Protein AF-A0A7V1ZDF5-F1 (afdb_monomer)

Structure (mmCIF, N/CA/C/O backbone):
data_AF-A0A7V1ZDF5-F1
#
_entry.id   AF-A0A7V1ZDF5-F1
#
loop_
_atom_site.group_PDB
_atom_site.id
_atom_site.type_symbol
_atom_site.label_atom_id
_atom_site.label_alt_id
_atom_site.label_comp_id
_atom_site.label_asym_id
_atom_site.label_entity_id
_atom_site.label_seq_id
_atom_site.pdbx_PDB_ins_code
_atom_site.Cartn_x
_atom_site.Cartn_y
_atom_site.Cartn_z
_atom_site.occupancy
_atom_site.B_iso_or_equiv
_atom_site.auth_seq_id
_atom_site.auth_comp_id
_atom_site.auth_asym_id
_atom_site.auth_atom_id
_atom_site.pdbx_PDB_model_num
ATOM 1 N N . THR A 1 1 ? -7.834 -8.780 -20.034 1.00 40.66 1 THR A N 1
ATOM 2 C CA . THR A 1 1 ? -9.036 -7.942 -19.789 1.00 40.66 1 THR A CA 1
ATOM 3 C C . THR A 1 1 ? -9.670 -8.368 -18.476 1.00 40.66 1 THR A C 1
ATOM 5 O O . THR A 1 1 ? -9.452 -9.504 -18.082 1.00 40.66 1 THR A O 1
ATOM 8 N N . LEU A 1 2 ? -10.434 -7.502 -17.796 1.00 46.38 2 LEU A N 1
ATOM 9 C CA . LEU A 1 2 ? -11.085 -7.786 -16.496 1.00 46.38 2 LEU A CA 1
ATOM 10 C C . LEU A 1 2 ? -11.948 -9.067 -16.489 1.00 46.38 2 LEU A C 1
ATOM 12 O O . LEU A 1 2 ? -12.081 -9.717 -15.460 1.00 46.38 2 LEU A O 1
ATOM 16 N N . ILE A 1 3 ? -12.460 -9.471 -17.653 1.00 51.44 3 ILE A N 1
ATOM 17 C CA . ILE A 1 3 ? -13.185 -10.733 -17.863 1.00 51.44 3 ILE A CA 1
ATOM 18 C C . ILE A 1 3 ? -12.248 -11.954 -17.730 1.00 51.44 3 ILE A C 1
ATOM 20 O O . ILE A 1 3 ? -12.634 -12.959 -17.147 1.00 51.44 3 ILE A O 1
ATOM 24 N N . GLY A 1 4 ? -10.988 -11.830 -18.160 1.00 51.31 4 GLY A N 1
ATOM 25 C CA . GLY A 1 4 ? -9.949 -12.867 -18.072 1.00 51.31 4 GLY A CA 1
ATOM 26 C C . GLY A 1 4 ? -9.569 -13.268 -16.643 1.00 51.31 4 GLY A C 1
ATOM 27 O O . GLY A 1 4 ? -9.191 -14.410 -16.396 1.00 51.31 4 GLY A O 1
ATOM 28 N N . PHE A 1 5 ? -9.727 -12.338 -15.694 1.00 52.19 5 PHE A N 1
ATOM 29 C CA . PHE A 1 5 ? -9.472 -12.579 -14.271 1.00 52.19 5 PHE A CA 1
ATOM 30 C C . PHE A 1 5 ? -10.517 -13.518 -13.647 1.00 52.19 5 PHE A C 1
ATOM 32 O O . PHE A 1 5 ? -10.209 -14.239 -12.703 1.00 52.19 5 PHE A O 1
ATOM 39 N N . PHE A 1 6 ? -11.738 -13.530 -14.192 1.00 53.56 6 PHE A N 1
ATOM 40 C CA . PHE A 1 6 ? -12.827 -14.406 -13.755 1.00 53.56 6 PHE A CA 1
ATOM 41 C C . PHE A 1 6 ? -12.925 -15.706 -14.570 1.00 53.56 6 PHE A C 1
ATOM 43 O O . PHE A 1 6 ? -13.505 -16.670 -14.081 1.00 53.56 6 PHE A O 1
ATOM 50 N N . THR A 1 7 ? -12.344 -15.770 -15.775 1.00 52.81 7 THR A N 1
ATOM 51 C CA . THR A 1 7 ? -12.353 -16.977 -16.626 1.00 52.81 7 THR A CA 1
ATOM 52 C C . THR A 1 7 ? -11.150 -17.903 -16.420 1.00 52.81 7 THR A C 1
ATOM 54 O O . THR A 1 7 ? -11.105 -18.974 -17.015 1.00 52.81 7 THR A O 1
ATOM 57 N N . GLY A 1 8 ? -10.177 -17.536 -15.575 1.00 49.34 8 GLY A N 1
ATOM 58 C CA . GLY A 1 8 ? -8.994 -18.368 -15.302 1.00 49.34 8 GLY A CA 1
ATOM 59 C C . GLY A 1 8 ? -7.990 -18.445 -16.461 1.00 49.34 8 GLY A C 1
ATOM 60 O O . GLY A 1 8 ? -7.025 -19.200 -16.385 1.00 49.34 8 GLY A O 1
ATOM 61 N N . GLU A 1 9 ? -8.190 -17.653 -17.520 1.00 45.38 9 GLU A N 1
ATOM 62 C CA . GLU A 1 9 ? -7.333 -17.630 -18.715 1.00 45.38 9 GLU A CA 1
ATOM 63 C C . GLU A 1 9 ? -6.118 -16.706 -18.571 1.00 45.38 9 GLU A C 1
ATOM 65 O O . GLU A 1 9 ? -5.214 -16.723 -19.405 1.00 45.38 9 GLU A O 1
ATOM 70 N N . THR A 1 10 ? -6.058 -15.893 -17.513 1.00 41.06 10 THR A N 1
ATOM 71 C CA . THR A 1 10 ? -4.838 -15.165 -17.161 1.00 41.06 10 THR A CA 1
ATOM 72 C C . THR A 1 10 ? -3.954 -16.060 -16.301 1.00 41.06 10 THR A C 1
ATOM 74 O O . THR A 1 10 ? -4.279 -16.267 -15.128 1.00 41.06 10 THR A O 1
ATOM 77 N N . PRO A 1 11 ? -2.835 -16.588 -16.829 1.00 42.59 11 PRO A N 1
ATOM 78 C CA . PRO A 1 11 ? -1.919 -17.346 -15.997 1.00 42.59 11 PRO A CA 1
ATOM 79 C C . PRO A 1 11 ? -1.412 -16.427 -14.878 1.00 42.59 11 PRO A C 1
ATOM 81 O O . PRO A 1 11 ? -1.181 -15.241 -15.110 1.00 42.59 11 PRO A O 1
ATOM 84 N N . LEU A 1 12 ? -1.190 -16.952 -13.667 1.00 42.41 12 LEU A N 1
ATOM 85 C CA . LEU A 1 12 ? -0.553 -16.182 -12.583 1.00 42.41 12 LEU A CA 1
ATOM 86 C C . LEU A 1 12 ? 0.823 -15.620 -12.998 1.00 42.41 12 LEU A C 1
ATOM 88 O O . LEU A 1 12 ? 1.350 -14.729 -12.344 1.00 42.41 12 LEU A O 1
ATOM 92 N N . SER A 1 13 ? 1.398 -16.098 -14.108 1.00 43.31 13 SER A N 1
ATOM 93 C CA . SER A 1 13 ? 2.576 -15.514 -14.744 1.00 43.31 13 SER A CA 1
ATOM 94 C C . SER A 1 13 ? 2.349 -14.139 -15.389 1.00 43.31 13 SER A C 1
ATOM 96 O O . SER A 1 13 ? 3.343 -13.453 -15.615 1.00 43.31 13 SER A O 1
ATOM 98 N N . ALA A 1 14 ? 1.100 -13.739 -15.656 1.00 44.78 14 ALA A N 1
ATOM 99 C CA . ALA A 1 14 ? 0.703 -12.435 -16.197 1.00 44.78 14 ALA A CA 1
ATOM 100 C C . ALA A 1 14 ? 0.437 -11.379 -15.109 1.00 44.78 14 ALA A C 1
ATOM 102 O O . ALA A 1 14 ? 0.392 -10.186 -15.411 1.00 44.78 14 ALA A O 1
ATOM 103 N N . VAL A 1 15 ? 0.302 -11.791 -13.843 1.00 50.72 15 VAL A N 1
ATOM 104 C CA . VAL A 1 15 ? 0.391 -10.871 -12.704 1.00 50.72 15 VAL A CA 1
ATOM 105 C C . VAL A 1 15 ? 1.879 -10.633 -12.461 1.00 50.72 15 VAL A C 1
ATOM 107 O O . VAL A 1 15 ? 2.511 -11.311 -11.658 1.00 50.72 15 VAL A O 1
ATOM 110 N N . GLY A 1 16 ? 2.471 -9.732 -13.247 1.00 59.72 16 GLY A N 1
ATOM 111 C CA . GLY A 1 16 ? 3.846 -9.300 -13.020 1.00 59.72 16 GLY A CA 1
ATOM 112 C C . GLY A 1 16 ? 3.942 -8.666 -11.637 1.00 59.72 16 GLY A C 1
ATOM 113 O O . GLY A 1 16 ? 3.149 -7.778 -11.322 1.00 59.72 16 GLY A O 1
ATOM 114 N N . GLY A 1 17 ? 4.871 -9.127 -10.801 1.00 75.88 17 GLY A N 1
ATOM 115 C CA . GLY A 1 17 ? 5.108 -8.476 -9.524 1.00 75.88 17 GLY A CA 1
ATOM 116 C C . GLY A 1 17 ? 5.748 -7.089 -9.698 1.00 75.88 17 GLY A C 1
ATOM 117 O O . GLY A 1 17 ? 5.957 -6.609 -10.824 1.00 75.88 17 GLY A O 1
ATOM 118 N N . PRO A 1 18 ? 6.047 -6.398 -8.582 1.00 80.50 18 PRO A N 1
ATOM 119 C CA . PRO A 1 18 ? 6.514 -5.012 -8.601 1.00 80.50 18 PRO A CA 1
ATOM 120 C C . PRO A 1 18 ? 7.755 -4.793 -9.475 1.00 80.50 18 PRO A C 1
ATOM 122 O O . PRO A 1 18 ? 7.887 -3.750 -10.118 1.00 80.50 18 PRO A O 1
ATOM 125 N N . ILE A 1 19 ? 8.650 -5.785 -9.538 1.00 85.94 19 ILE A N 1
ATOM 126 C CA . ILE A 1 19 ? 9.887 -5.691 -10.317 1.00 85.94 19 ILE A CA 1
ATOM 127 C C . ILE A 1 19 ? 9.580 -5.782 -11.811 1.00 85.94 19 ILE A C 1
ATOM 129 O O . ILE A 1 19 ? 10.096 -4.980 -12.593 1.00 85.94 19 ILE A O 1
ATOM 133 N N . MET A 1 20 ? 8.722 -6.722 -12.215 1.00 83.25 20 MET A N 1
ATOM 134 C CA . MET A 1 20 ? 8.323 -6.862 -13.617 1.00 83.25 20 MET A CA 1
ATOM 135 C C . MET A 1 20 ? 7.607 -5.599 -14.111 1.00 83.25 20 MET A C 1
ATOM 137 O O . MET A 1 20 ? 7.939 -5.094 -15.180 1.00 83.25 20 MET A O 1
ATOM 141 N N . ILE A 1 21 ? 6.693 -5.043 -13.306 1.00 84.50 21 ILE A N 1
ATOM 142 C CA . ILE A 1 21 ? 5.996 -3.788 -13.627 1.00 84.50 21 ILE A CA 1
ATOM 143 C C . ILE A 1 21 ? 7.006 -2.651 -13.832 1.00 84.50 21 ILE A C 1
ATOM 145 O O . ILE A 1 21 ? 6.946 -1.946 -14.840 1.00 84.50 21 ILE A O 1
ATOM 149 N N . GLY A 1 22 ? 7.974 -2.503 -12.921 1.00 86.25 22 GLY A N 1
ATOM 150 C CA . GLY A 1 22 ? 9.036 -1.502 -13.043 1.00 86.25 22 GLY A CA 1
ATOM 151 C C . GLY A 1 22 ? 9.877 -1.673 -14.312 1.00 86.25 22 GLY A C 1
ATOM 152 O O . GLY A 1 22 ? 10.185 -0.691 -14.990 1.00 86.25 22 GLY A O 1
ATOM 153 N N . LYS A 1 23 ? 10.196 -2.918 -14.685 1.00 85.88 23 LYS A N 1
ATOM 154 C CA . LYS A 1 23 ? 10.919 -3.232 -15.924 1.00 85.88 23 LYS A CA 1
ATOM 155 C C . LYS A 1 23 ? 10.105 -2.860 -17.166 1.00 85.88 23 LYS A C 1
ATOM 157 O O . LYS A 1 23 ? 10.632 -2.179 -18.041 1.00 85.88 23 LYS A O 1
ATOM 162 N N . THR A 1 24 ? 8.822 -3.220 -17.217 1.00 84.94 24 THR A N 1
ATOM 163 C CA . THR A 1 24 ? 7.927 -2.871 -18.334 1.00 84.94 24 THR A CA 1
ATOM 164 C C . THR A 1 24 ? 7.782 -1.356 -18.492 1.00 84.94 24 THR A C 1
ATOM 166 O O . THR A 1 24 ? 7.822 -0.845 -19.612 1.00 84.94 24 THR A O 1
ATOM 169 N N . ILE A 1 25 ? 7.679 -0.613 -17.385 1.00 85.50 25 ILE A N 1
ATOM 170 C CA . ILE A 1 25 ? 7.669 0.858 -17.407 1.00 85.50 25 ILE A CA 1
ATOM 171 C C . ILE A 1 25 ? 9.000 1.393 -17.957 1.00 85.50 25 ILE A C 1
ATOM 173 O O . ILE A 1 25 ? 8.999 2.243 -18.846 1.00 85.50 25 ILE A O 1
ATOM 177 N N . SER A 1 26 ? 10.135 0.871 -17.479 1.00 86.06 26 SER A N 1
ATOM 178 C CA . SER A 1 26 ? 11.475 1.286 -17.920 1.00 86.06 26 SER A CA 1
ATOM 179 C C . SER A 1 26 ? 11.709 1.057 -19.418 1.00 86.06 26 SER A C 1
ATOM 181 O O . SER A 1 26 ? 12.285 1.908 -20.096 1.00 86.06 26 SER A O 1
ATOM 183 N N . GLU A 1 27 ? 11.240 -0.070 -19.951 1.00 86.12 27 GLU A N 1
ATOM 184 C CA . GLU A 1 27 ? 11.298 -0.375 -21.383 1.00 86.12 27 GLU A CA 1
ATOM 185 C C . GLU A 1 27 ? 10.398 0.561 -22.197 1.00 86.12 27 GLU A C 1
ATOM 187 O O . GLU A 1 27 ? 10.802 1.045 -23.253 1.00 86.12 27 GLU A O 1
ATOM 192 N N . SER A 1 28 ? 9.221 0.898 -21.670 1.00 83.19 28 SER A N 1
ATOM 193 C CA . SER A 1 28 ? 8.243 1.752 -22.354 1.00 83.19 28 SER A CA 1
ATOM 194 C C . SER A 1 28 ? 8.687 3.207 -22.468 1.00 83.19 28 SER A C 1
ATOM 196 O O . SER A 1 28 ? 8.440 3.844 -23.491 1.00 83.19 28 SER A O 1
ATOM 198 N N . THR A 1 29 ? 9.437 3.715 -21.486 1.00 82.25 29 THR A N 1
ATOM 199 C CA . THR A 1 29 ? 10.062 5.048 -21.550 1.00 82.25 29 THR A CA 1
ATOM 200 C C . THR A 1 29 ? 11.011 5.196 -22.746 1.00 82.25 29 THR A C 1
ATOM 202 O O . THR A 1 29 ? 11.202 6.304 -23.240 1.00 82.25 29 THR A O 1
ATOM 205 N N . LYS A 1 30 ? 11.588 4.095 -23.252 1.00 84.81 30 LYS A N 1
ATOM 206 C CA . LYS A 1 30 ? 12.473 4.112 -24.431 1.00 84.81 30 LYS A CA 1
ATOM 207 C C . LYS A 1 30 ? 11.709 4.183 -25.756 1.00 84.81 30 LYS A C 1
ATOM 209 O O . LYS A 1 30 ? 12.307 4.522 -26.771 1.00 84.81 30 LYS A O 1
ATOM 214 N N . ILE A 1 31 ? 10.421 3.840 -25.748 1.00 82.81 31 ILE A N 1
ATOM 215 C CA . ILE A 1 31 ? 9.567 3.768 -26.940 1.00 82.81 31 ILE A CA 1
ATOM 216 C C . ILE A 1 31 ? 8.824 5.096 -27.151 1.00 82.81 31 ILE A C 1
ATOM 218 O O . ILE A 1 31 ? 8.703 5.550 -28.285 1.00 82.81 31 ILE A O 1
ATOM 222 N N . GLY A 1 32 ? 8.363 5.746 -26.075 1.00 88.00 32 GLY A N 1
ATOM 223 C CA . GLY A 1 32 ? 7.727 7.066 -26.135 1.00 88.00 32 GLY A CA 1
ATOM 224 C C . GLY A 1 32 ? 6.768 7.344 -24.974 1.00 88.00 32 GLY A C 1
ATOM 225 O O . GLY A 1 32 ? 6.383 6.441 -24.229 1.00 88.00 32 GLY A O 1
ATOM 226 N N . ILE A 1 33 ? 6.358 8.609 -24.827 1.00 88.62 33 ILE A N 1
ATOM 227 C CA . ILE A 1 33 ? 5.478 9.059 -23.732 1.00 88.62 33 ILE A CA 1
ATOM 228 C C . ILE A 1 33 ? 4.045 8.521 -23.836 1.00 88.62 33 ILE A C 1
ATOM 230 O O . ILE A 1 33 ? 3.411 8.299 -22.808 1.00 88.62 33 ILE A O 1
ATOM 234 N N . ASP A 1 34 ? 3.550 8.253 -25.045 1.00 88.44 34 ASP A N 1
ATOM 235 C CA . ASP A 1 34 ? 2.175 7.784 -25.258 1.00 88.44 34 ASP A CA 1
ATOM 236 C C . ASP A 1 34 ? 1.955 6.392 -24.645 1.00 88.44 34 ASP A C 1
ATOM 238 O O . ASP A 1 34 ? 0.978 6.161 -23.930 1.00 88.44 34 ASP A O 1
ATOM 242 N N . LEU A 1 35 ? 2.910 5.475 -24.850 1.00 84.81 35 LEU A N 1
ATOM 243 C CA . LEU A 1 35 ? 2.877 4.136 -24.255 1.00 84.81 35 LEU A CA 1
ATOM 244 C C . LEU A 1 35 ? 3.045 4.196 -22.732 1.00 84.81 35 LEU A C 1
ATOM 246 O O . LEU A 1 35 ? 2.368 3.469 -22.006 1.00 84.81 35 LEU A O 1
ATOM 250 N N . LEU A 1 36 ? 3.916 5.082 -22.242 1.00 87.56 36 LEU A N 1
ATOM 251 C CA . LEU A 1 36 ? 4.104 5.297 -20.810 1.00 87.56 36 LEU A CA 1
ATOM 252 C C . LEU A 1 36 ? 2.808 5.773 -20.139 1.00 87.56 36 LEU A C 1
ATOM 254 O O . LEU A 1 36 ? 2.423 5.225 -19.106 1.00 87.56 36 LEU A O 1
ATOM 258 N N . LEU A 1 37 ? 2.117 6.753 -20.728 1.00 90.56 37 LEU A N 1
ATOM 259 C CA . LEU A 1 37 ? 0.831 7.253 -20.236 1.00 90.56 37 LEU A CA 1
ATOM 260 C C . LEU A 1 37 ? -0.243 6.165 -20.266 1.00 90.56 37 LEU A C 1
ATOM 262 O O . LEU A 1 37 ? -0.977 6.007 -19.290 1.00 90.56 37 LEU A O 1
ATOM 266 N N . PHE A 1 38 ? -0.300 5.379 -21.342 1.00 87.62 38 PHE A N 1
ATOM 267 C CA . PHE A 1 38 ? -1.233 4.261 -21.453 1.00 87.62 38 PHE A CA 1
ATOM 268 C C . PHE A 1 38 ? -1.013 3.215 -20.352 1.00 87.62 38 PHE A C 1
ATOM 270 O O . PHE A 1 38 ? -1.954 2.849 -19.646 1.00 87.62 38 PHE A O 1
ATOM 277 N N . LEU A 1 39 ? 0.230 2.763 -20.159 1.00 85.69 39 LEU A N 1
ATOM 278 C CA . LEU A 1 39 ? 0.566 1.785 -19.122 1.00 85.69 39 LEU A CA 1
ATOM 279 C C . LEU A 1 39 ? 0.340 2.337 -17.718 1.00 85.69 39 LEU A C 1
ATOM 281 O O . LEU A 1 39 ? -0.184 1.628 -16.862 1.00 85.69 39 LEU A O 1
ATOM 285 N N . THR A 1 40 ? 0.686 3.603 -17.491 1.00 87.69 40 THR A N 1
ATOM 286 C CA . THR A 1 40 ? 0.442 4.275 -16.211 1.00 87.69 40 THR A CA 1
ATOM 287 C C . THR A 1 40 ? -1.051 4.307 -15.910 1.00 87.69 40 THR A C 1
ATOM 289 O O . THR A 1 40 ? -1.458 3.867 -14.840 1.00 87.69 40 THR A O 1
ATOM 292 N N . GLY A 1 41 ? -1.883 4.724 -16.870 1.00 90.88 41 GLY A N 1
ATOM 293 C CA . GLY A 1 41 ? -3.339 4.709 -16.725 1.00 90.88 41 GLY A CA 1
ATOM 294 C C . GLY A 1 41 ? -3.889 3.309 -16.444 1.00 90.88 41 GLY A C 1
ATOM 295 O O . GLY A 1 41 ? -4.705 3.138 -15.539 1.00 90.88 41 GLY A O 1
ATOM 296 N N . LEU A 1 42 ? -3.399 2.291 -17.159 1.00 86.94 42 LEU A N 1
ATOM 297 C CA . LEU A 1 42 ? -3.800 0.899 -16.951 1.00 86.94 42 LEU A CA 1
ATOM 298 C C . LEU A 1 42 ? -3.457 0.403 -15.535 1.00 86.94 42 LEU A C 1
ATOM 300 O O . LEU A 1 42 ? -4.300 -0.201 -14.869 1.00 86.94 42 LEU A O 1
ATOM 304 N N . ILE A 1 43 ? -2.239 0.675 -15.058 1.00 86.62 43 ILE A N 1
ATOM 305 C CA . ILE A 1 43 ? -1.789 0.304 -13.709 1.00 86.62 43 ILE A CA 1
ATOM 306 C C . ILE A 1 43 ? -2.598 1.060 -12.653 1.00 86.62 43 ILE A C 1
ATOM 308 O O . ILE A 1 43 ? -3.072 0.444 -11.701 1.00 86.62 43 ILE A O 1
ATOM 312 N N . SER A 1 44 ? -2.810 2.367 -12.829 1.00 90.00 44 SER A N 1
ATOM 313 C CA . SER A 1 44 ? -3.591 3.192 -11.904 1.00 90.00 44 SER A CA 1
ATOM 314 C C . SER A 1 44 ? -5.030 2.703 -11.757 1.00 90.00 44 SER A C 1
ATOM 316 O O . SER A 1 44 ? -5.523 2.629 -10.635 1.00 90.00 44 SER A O 1
ATOM 318 N N . ILE A 1 45 ? -5.699 2.322 -12.852 1.00 90.12 45 ILE A N 1
ATOM 319 C CA . ILE A 1 45 ? -7.061 1.766 -12.797 1.00 90.12 45 ILE A CA 1
ATOM 320 C C . ILE A 1 45 ? -7.071 0.437 -12.034 1.00 90.12 45 ILE A C 1
ATOM 322 O O . ILE A 1 45 ? -7.923 0.235 -11.171 1.00 90.12 45 ILE A O 1
ATOM 326 N N . ASN A 1 46 ? -6.113 -0.454 -12.303 1.00 85.06 46 ASN A N 1
ATOM 327 C CA . ASN A 1 46 ? -6.017 -1.724 -11.580 1.00 85.06 46 ASN A CA 1
ATOM 328 C C . ASN A 1 46 ? -5.764 -1.509 -10.080 1.00 85.06 46 ASN A C 1
ATOM 330 O O . ASN A 1 46 ? -6.422 -2.140 -9.255 1.00 85.06 46 ASN A O 1
ATOM 334 N N . LEU A 1 47 ? -4.861 -0.591 -9.720 1.00 88.50 47 LEU A N 1
ATOM 335 C CA . LEU A 1 47 ? -4.604 -0.228 -8.325 1.00 88.50 47 LEU A CA 1
ATOM 336 C C . LEU A 1 47 ? -5.837 0.385 -7.662 1.00 88.50 47 LEU A C 1
ATOM 338 O O . LEU A 1 47 ? -6.137 0.032 -6.529 1.00 88.50 47 LEU A O 1
ATOM 342 N N . ALA A 1 48 ? -6.589 1.237 -8.363 1.00 90.25 48 ALA A N 1
ATOM 343 C CA . ALA A 1 48 ? -7.833 1.796 -7.842 1.00 90.25 48 ALA A CA 1
ATOM 344 C C . ALA A 1 48 ? -8.863 0.698 -7.527 1.00 90.25 48 ALA A C 1
ATOM 346 O O . ALA A 1 48 ? -9.475 0.719 -6.463 1.00 90.25 48 ALA A O 1
ATOM 347 N N . VAL A 1 49 ? -9.020 -0.294 -8.411 1.00 89.81 49 VAL A N 1
ATOM 348 C CA . VAL A 1 49 ? -9.919 -1.438 -8.177 1.00 89.81 49 VAL A CA 1
ATOM 349 C C . VAL A 1 49 ? -9.455 -2.275 -6.983 1.00 89.81 49 VAL A C 1
ATOM 351 O O . VAL A 1 49 ? -10.271 -2.609 -6.127 1.00 89.81 49 VAL A O 1
ATOM 354 N N . ILE A 1 50 ? -8.157 -2.586 -6.889 1.00 87.75 50 ILE A N 1
ATOM 355 C CA . ILE A 1 50 ? -7.592 -3.351 -5.765 1.00 87.75 50 ILE A CA 1
ATOM 356 C C . ILE A 1 50 ? -7.749 -2.579 -4.447 1.00 87.75 50 ILE A C 1
ATOM 358 O O . ILE A 1 50 ? -8.159 -3.166 -3.446 1.00 87.75 50 ILE A O 1
ATOM 362 N N . ASN A 1 51 ? -7.499 -1.267 -4.445 1.00 90.00 51 ASN A N 1
ATOM 363 C CA . ASN A 1 51 ? -7.643 -0.416 -3.264 1.00 90.00 51 ASN A CA 1
ATOM 364 C C . ASN A 1 51 ? -9.090 -0.287 -2.792 1.00 90.00 51 ASN A C 1
ATOM 366 O O . ASN A 1 51 ? -9.288 0.023 -1.629 1.00 90.00 51 ASN A O 1
ATOM 370 N N . LEU A 1 52 ? -10.096 -0.545 -3.629 1.00 92.00 52 LEU A N 1
ATOM 371 C CA . LEU A 1 52 ? -11.502 -0.559 -3.209 1.00 92.00 52 LEU A CA 1
ATOM 372 C C . LEU A 1 52 ? -11.927 -1.868 -2.529 1.00 92.00 52 LEU A C 1
ATOM 374 O O . LEU A 1 52 ? -13.010 -1.923 -1.943 1.00 92.00 52 LEU A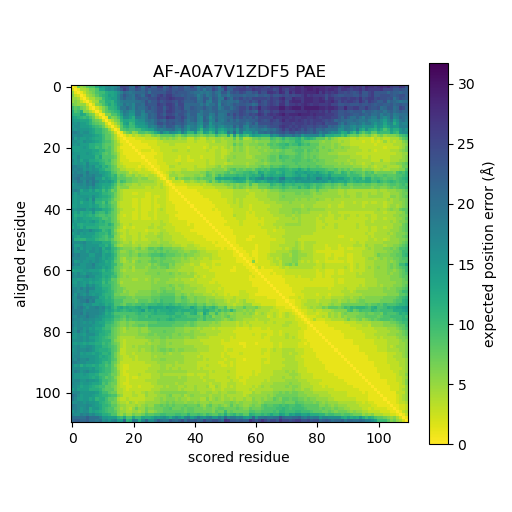 O 1
ATOM 378 N N . LEU A 1 53 ? -11.106 -2.920 -2.587 1.00 91.75 53 LEU A N 1
ATOM 379 C CA . LEU A 1 53 ? -11.423 -4.187 -1.936 1.00 91.75 53 LEU A CA 1
ATOM 380 C C . LEU A 1 53 ? -11.415 -4.032 -0.404 1.00 91.75 53 LEU A C 1
ATOM 382 O O . LEU A 1 53 ? -10.589 -3.300 0.147 1.00 91.75 53 LEU A O 1
ATOM 386 N N . PRO A 1 54 ? -12.289 -4.757 0.319 1.00 90.38 54 PRO A N 1
ATOM 387 C CA . PRO A 1 54 ? -12.386 -4.687 1.775 1.00 90.38 54 PRO A CA 1
ATOM 388 C C . PRO A 1 54 ? -11.287 -5.509 2.466 1.00 90.38 54 PRO A C 1
ATOM 390 O O . PRO A 1 54 ? -11.552 -6.334 3.339 1.00 90.38 54 PRO A O 1
ATOM 393 N N . ILE A 1 55 ? -10.040 -5.319 2.045 1.00 91.94 55 ILE A N 1
ATOM 394 C CA . ILE A 1 55 ? -8.876 -6.006 2.594 1.00 91.94 55 ILE A CA 1
ATOM 395 C C . ILE A 1 55 ? -8.213 -5.061 3.609 1.00 91.94 55 ILE A C 1
ATOM 397 O O . ILE A 1 55 ? -7.900 -3.921 3.261 1.00 91.94 55 ILE A O 1
ATOM 401 N N . PRO A 1 56 ? -7.996 -5.494 4.863 1.00 88.50 56 PRO A N 1
ATOM 402 C CA . PRO A 1 56 ? -7.266 -4.712 5.859 1.00 88.50 56 PRO A CA 1
ATOM 403 C C . PRO A 1 56 ? -5.909 -4.224 5.329 1.00 88.50 56 PRO A C 1
ATOM 405 O O . PRO A 1 56 ? -5.242 -4.962 4.611 1.00 88.50 56 PRO A O 1
ATOM 408 N N . ALA A 1 57 ? -5.494 -3.010 5.701 1.00 91.69 57 ALA A N 1
ATOM 409 C CA . ALA A 1 57 ? -4.348 -2.267 5.147 1.00 91.69 57 ALA A CA 1
ATOM 410 C C . ALA A 1 57 ? -4.547 -1.559 3.792 1.00 91.69 57 ALA A C 1
ATOM 412 O O . ALA A 1 57 ? -3.720 -0.716 3.452 1.00 91.69 57 ALA A O 1
ATOM 413 N N . LEU A 1 58 ? -5.647 -1.809 3.072 1.00 93.12 58 LEU A N 1
ATOM 414 C CA . LEU A 1 58 ? -6.030 -1.062 1.862 1.00 93.12 58 LEU A CA 1
ATOM 415 C C . LEU A 1 58 ? -7.109 -0.008 2.155 1.00 93.12 58 LEU A C 1
ATOM 417 O O . LEU A 1 58 ? -7.861 -0.130 3.127 1.00 93.12 58 LEU A O 1
ATOM 421 N N . ASP A 1 59 ? -7.223 1.002 1.287 1.00 92.31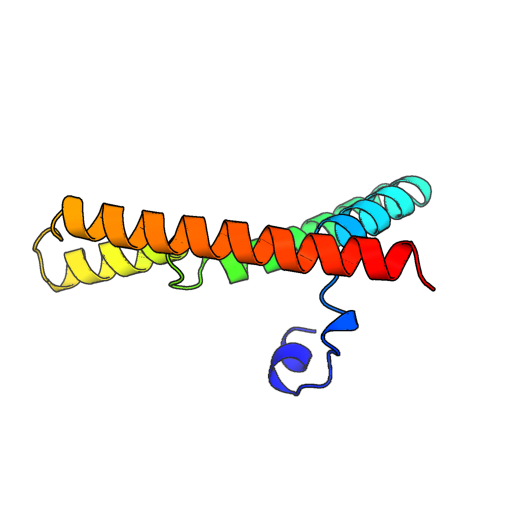 59 ASP A N 1
ATOM 422 C CA . ASP A 1 59 ? -8.159 2.131 1.442 1.00 92.31 59 ASP A CA 1
ATOM 423 C C . ASP A 1 59 ? -9.629 1.677 1.575 1.00 92.31 59 ASP A C 1
ATOM 425 O O . ASP A 1 59 ? -10.404 2.227 2.359 1.00 92.31 59 ASP A O 1
ATOM 429 N N . GLY A 1 60 ? -10.015 0.613 0.874 1.00 92.62 60 GLY A N 1
ATOM 430 C CA . GLY A 1 60 ? -11.363 0.048 0.858 1.00 92.62 60 GLY A CA 1
ATOM 431 C C . GLY A 1 60 ? -11.790 -0.554 2.194 1.00 92.62 60 GLY A C 1
ATOM 432 O O . GLY A 1 60 ? -12.984 -0.574 2.501 1.00 92.62 60 GLY A O 1
ATOM 433 N N . SER A 1 61 ? -10.842 -0.959 3.048 1.00 93.69 61 SER A N 1
ATOM 434 C CA . SER A 1 61 ? -11.166 -1.374 4.419 1.00 93.69 61 SER A CA 1
ATOM 435 C C . SER A 1 61 ? -11.748 -0.226 5.245 1.00 93.69 61 SER A C 1
ATOM 437 O O . SER A 1 61 ? -12.708 -0.435 5.988 1.00 93.69 61 SER A O 1
ATOM 439 N N . HIS A 1 62 ? -11.241 0.997 5.060 1.00 92.56 62 HIS A N 1
ATOM 440 C CA . HIS A 1 62 ? -11.758 2.184 5.735 1.00 92.56 62 HIS A CA 1
ATOM 441 C C . HIS A 1 62 ? -13.181 2.491 5.270 1.00 92.56 62 HIS A C 1
ATOM 443 O O . HIS A 1 62 ? -14.056 2.750 6.093 1.00 92.56 62 HIS A O 1
ATOM 449 N N . ILE A 1 63 ? -13.423 2.407 3.957 1.00 93.94 63 ILE A N 1
ATOM 450 C CA . ILE A 1 63 ? -14.750 2.620 3.365 1.00 93.94 63 ILE A CA 1
ATOM 451 C C . ILE A 1 63 ? -15.756 1.638 3.967 1.00 93.94 63 ILE A C 1
ATOM 453 O O . ILE A 1 63 ? -16.812 2.056 4.441 1.00 93.94 63 ILE A O 1
ATOM 457 N N . LEU A 1 64 ? -15.419 0.345 4.004 1.00 93.12 64 LEU A N 1
ATOM 458 C CA . LEU A 1 64 ? -16.291 -0.683 4.569 1.00 93.12 64 LEU A CA 1
ATOM 459 C C . LEU A 1 64 ? -16.576 -0.431 6.057 1.00 93.12 64 LEU A C 1
ATOM 461 O O . LEU A 1 64 ? -17.717 -0.542 6.500 1.00 93.12 64 LEU A O 1
ATOM 465 N N . ILE A 1 65 ? -15.560 -0.054 6.826 1.00 92.75 65 ILE A N 1
ATOM 466 C CA . ILE A 1 65 ? -15.691 0.181 8.266 1.00 92.75 65 ILE A CA 1
ATOM 467 C C . ILE A 1 65 ? -16.537 1.415 8.554 1.00 92.75 65 ILE A C 1
ATOM 469 O O . ILE A 1 65 ? -17.439 1.338 9.383 1.00 92.75 65 ILE A O 1
ATOM 473 N N . PHE A 1 66 ? -16.340 2.514 7.827 1.00 92.81 66 PHE A N 1
ATOM 474 C CA . PHE A 1 66 ? -17.192 3.696 7.957 1.00 92.81 66 PHE A CA 1
ATOM 475 C C . PHE A 1 66 ? -18.633 3.426 7.531 1.00 92.81 66 PHE A C 1
ATOM 477 O O . PHE A 1 66 ? -19.561 3.927 8.164 1.00 92.81 66 PHE A O 1
ATOM 484 N N . LEU A 1 67 ? -18.842 2.598 6.507 1.00 93.94 67 LEU A N 1
ATOM 485 C CA . LEU A 1 67 ? -20.176 2.176 6.091 1.00 93.94 67 LEU A CA 1
ATOM 486 C C . LEU A 1 67 ? -20.857 1.369 7.210 1.00 93.94 67 LEU A C 1
ATOM 488 O O . LEU A 1 67 ? -22.002 1.646 7.567 1.00 93.94 67 LEU A O 1
ATOM 492 N N . ILE A 1 68 ? -20.129 0.442 7.838 1.00 92.50 68 ILE A N 1
ATOM 493 C CA . ILE A 1 68 ? -20.602 -0.330 8.994 1.00 92.50 68 ILE A CA 1
ATOM 494 C C . ILE A 1 68 ? -20.901 0.579 10.197 1.00 92.50 68 ILE A C 1
ATOM 496 O O . ILE A 1 68 ? -21.955 0.434 10.816 1.00 92.50 68 ILE A O 1
ATOM 500 N N . GLU A 1 69 ? -20.024 1.527 10.530 1.00 94.50 69 GLU A N 1
ATOM 501 C CA . GLU A 1 69 ? -20.250 2.498 11.610 1.00 94.50 69 GLU A CA 1
ATOM 502 C C . GLU A 1 69 ? -21.451 3.408 11.327 1.00 94.50 69 GLU A C 1
ATOM 504 O O . GLU A 1 69 ? -22.219 3.708 12.242 1.00 94.50 69 GLU A O 1
ATOM 509 N N . GLY A 1 70 ? -21.652 3.806 10.068 1.00 95.12 70 GLY A N 1
ATOM 510 C CA . GLY A 1 70 ? -22.799 4.594 9.622 1.00 95.12 70 GLY A CA 1
ATOM 511 C C . GLY A 1 70 ? -24.123 3.841 9.767 1.00 95.12 70 GLY A C 1
ATOM 512 O O . GLY A 1 70 ? -25.103 4.414 10.246 1.00 95.12 70 GLY A O 1
ATOM 513 N N . ILE A 1 71 ? -24.142 2.545 9.433 1.00 95.69 71 ILE A N 1
ATOM 514 C CA . ILE A 1 71 ? -25.312 1.671 9.622 1.00 95.69 71 ILE A CA 1
ATOM 515 C C . ILE A 1 71 ? -25.569 1.419 11.112 1.00 95.69 71 ILE A C 1
ATOM 517 O O . ILE A 1 71 ? -26.693 1.580 11.586 1.00 95.69 71 ILE A O 1
ATOM 521 N N . LEU A 1 72 ? -24.536 1.034 11.866 1.00 93.75 72 LEU A N 1
ATOM 522 C CA . LEU A 1 72 ? -24.655 0.701 13.288 1.00 93.75 72 LEU A CA 1
ATOM 523 C C . LEU A 1 72 ? -24.820 1.939 14.184 1.00 93.75 72 LEU A C 1
ATOM 525 O O . LEU A 1 72 ? -25.124 1.788 15.367 1.00 93.75 72 LEU A O 1
ATOM 529 N N . ARG A 1 73 ? -24.578 3.144 13.648 1.00 92.31 73 ARG A N 1
ATOM 530 C CA . ARG A 1 73 ? -24.556 4.436 14.359 1.00 92.31 73 ARG A CA 1
ATOM 531 C C . ARG A 1 73 ? -23.700 4.429 15.631 1.00 92.31 73 ARG A C 1
ATOM 533 O O . ARG A 1 73 ? -23.946 5.193 16.563 1.00 92.31 73 ARG A O 1
ATOM 540 N N . ARG A 1 74 ? -22.687 3.565 15.682 1.00 89.88 74 ARG A N 1
ATOM 541 C CA . ARG A 1 74 ? -21.744 3.440 16.799 1.00 89.88 74 ARG A CA 1
ATOM 542 C C . ARG A 1 74 ? -20.338 3.263 16.253 1.00 89.88 74 ARG A C 1
ATOM 544 O O . ARG A 1 74 ? -20.147 2.558 15.265 1.00 89.88 74 ARG A O 1
ATOM 551 N N . LYS A 1 75 ? -19.367 3.869 16.933 1.00 89.81 75 LYS A N 1
ATOM 552 C CA . LYS A 1 75 ?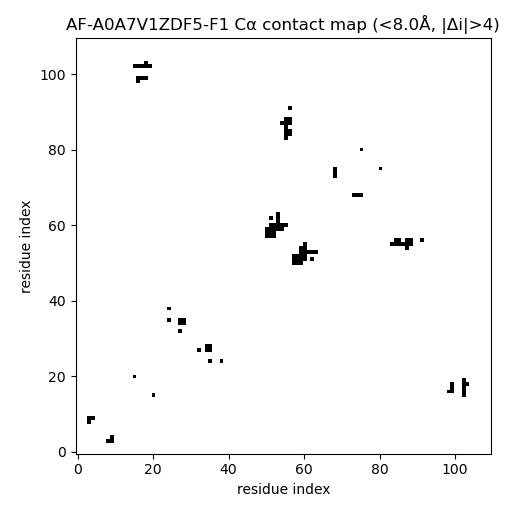 -17.952 3.727 16.586 1.00 89.81 75 LYS A CA 1
ATOM 553 C C . LYS A 1 75 ? -17.456 2.333 16.948 1.00 89.81 75 LYS A C 1
ATOM 555 O O . LYS A 1 75 ? -17.767 1.816 18.025 1.00 89.81 75 LYS A O 1
ATOM 560 N N . ILE A 1 76 ? -16.675 1.740 16.060 1.00 90.00 76 ILE A N 1
ATOM 561 C CA . ILE A 1 76 ? -15.931 0.517 16.326 1.00 90.00 76 ILE A CA 1
ATOM 562 C C . ILE A 1 76 ? -14.801 0.851 17.303 1.00 90.00 76 ILE A C 1
ATOM 564 O O . ILE A 1 76 ? -14.271 1.962 17.341 1.00 90.00 76 ILE A O 1
ATOM 568 N N . ASN A 1 77 ? -14.452 -0.116 18.153 1.00 93.75 77 ASN A N 1
ATOM 569 C CA . ASN A 1 77 ? -13.378 0.067 19.118 1.00 93.75 77 ASN A CA 1
ATOM 570 C C . ASN A 1 77 ? -12.056 0.360 18.375 1.00 93.75 77 ASN A C 1
ATOM 572 O O . ASN A 1 77 ? -11.601 -0.494 17.606 1.00 93.75 77 ASN A O 1
ATOM 576 N N . PRO A 1 78 ? -11.394 1.504 18.631 1.00 91.44 78 PRO A N 1
ATOM 577 C CA . PRO A 1 78 ? -10.174 1.887 17.923 1.00 91.44 78 PRO A CA 1
ATOM 578 C C . PRO A 1 78 ? -9.035 0.877 18.107 1.00 91.44 78 PRO A C 1
ATOM 580 O O . PRO A 1 78 ? -8.230 0.691 17.199 1.00 91.44 78 PRO A O 1
ATOM 583 N N . LYS A 1 79 ? -8.984 0.168 19.245 1.00 94.38 79 LYS A N 1
ATOM 584 C CA . LYS A 1 79 ? -7.983 -0.886 19.479 1.00 94.38 79 LYS A CA 1
ATOM 585 C C . LYS A 1 79 ? -8.192 -2.090 18.560 1.00 94.38 79 LYS A C 1
ATOM 587 O O . LYS A 1 79 ? -7.226 -2.646 18.050 1.00 94.38 79 LYS A O 1
ATOM 592 N N . PHE A 1 80 ? -9.449 -2.478 18.348 1.00 91.75 80 PHE A N 1
ATOM 593 C CA . PHE A 1 80 ? -9.803 -3.579 17.453 1.00 91.75 80 PHE A CA 1
ATOM 594 C C . PHE A 1 80 ? -9.518 -3.213 15.997 1.00 91.75 80 PHE A C 1
ATOM 596 O O . PHE A 1 80 ? -8.913 -3.994 15.268 1.00 91.75 80 PHE A O 1
ATOM 603 N N . TYR A 1 81 ? -9.884 -1.990 15.612 1.00 92.12 81 TYR A N 1
ATOM 604 C CA . TYR A 1 81 ? -9.599 -1.459 14.288 1.00 92.12 81 TYR A CA 1
ATOM 605 C C . TYR A 1 81 ? -8.097 -1.462 13.970 1.00 92.12 81 TYR A C 1
ATOM 607 O O . TYR A 1 81 ? -7.673 -2.002 12.951 1.00 92.12 81 TYR A O 1
ATOM 615 N N . PHE A 1 82 ? -7.283 -0.935 14.889 1.00 93.81 82 PHE A N 1
ATOM 616 C CA . PHE A 1 82 ? -5.831 -0.925 14.745 1.00 93.81 82 PHE A CA 1
ATOM 617 C C . PHE A 1 82 ? -5.242 -2.337 14.640 1.00 93.81 82 PHE A C 1
ATOM 619 O O . PHE A 1 82 ? -4.372 -2.574 13.806 1.00 93.81 82 PHE A O 1
ATOM 626 N N . ALA A 1 83 ? -5.733 -3.289 15.441 1.00 95.44 83 ALA A N 1
ATOM 627 C CA . ALA A 1 83 ? -5.270 -4.673 15.387 1.00 95.44 83 ALA A CA 1
ATOM 628 C C . ALA A 1 83 ? -5.544 -5.323 14.020 1.00 95.44 83 ALA A C 1
ATOM 630 O O . ALA A 1 83 ? -4.643 -5.937 13.454 1.00 95.44 83 ALA A O 1
ATOM 631 N N . ILE A 1 84 ? -6.747 -5.144 13.460 1.00 94.12 84 ILE A N 1
ATOM 632 C CA . ILE A 1 84 ? -7.085 -5.641 12.116 1.00 94.12 84 ILE A CA 1
ATOM 633 C C . ILE A 1 84 ? -6.168 -5.019 11.063 1.00 94.12 84 ILE A C 1
ATOM 635 O O . ILE A 1 84 ? -5.623 -5.737 10.224 1.00 94.12 84 ILE A O 1
ATOM 639 N N . GLN A 1 85 ? -5.970 -3.701 11.126 1.00 95.44 85 GLN A N 1
ATOM 640 C CA . GLN A 1 85 ? -5.135 -2.990 10.164 1.00 95.44 85 GLN A CA 1
ATOM 641 C C . GLN A 1 85 ? -3.679 -3.457 10.221 1.00 95.44 85 GLN A C 1
ATOM 643 O O . GLN A 1 85 ? -3.062 -3.673 9.183 1.00 95.44 85 GLN A O 1
ATOM 648 N N . LEU A 1 86 ? -3.143 -3.662 11.426 1.00 95.94 86 LEU A N 1
ATOM 649 C CA . LEU A 1 86 ? -1.786 -4.161 11.627 1.00 95.94 86 LEU A CA 1
ATOM 650 C C . LEU A 1 86 ? -1.623 -5.581 11.077 1.00 95.94 86 LEU A C 1
ATOM 652 O O . LEU A 1 86 ? -0.646 -5.854 10.386 1.00 95.94 86 LEU A O 1
ATOM 656 N N . VAL A 1 87 ? -2.582 -6.473 11.346 1.00 96.12 87 VAL A N 1
ATOM 657 C CA . VAL A 1 87 ? -2.567 -7.845 10.814 1.00 96.12 87 VAL A CA 1
ATOM 658 C C . VAL A 1 87 ? -2.605 -7.831 9.287 1.00 96.12 87 VAL A C 1
ATOM 660 O O . VAL A 1 87 ? -1.794 -8.506 8.656 1.00 96.12 87 VAL A O 1
ATOM 663 N N . GLY A 1 88 ? -3.487 -7.021 8.694 1.00 94.12 88 GLY A N 1
ATOM 664 C CA . GLY A 1 88 ? -3.539 -6.814 7.246 1.00 94.12 88 GLY A CA 1
A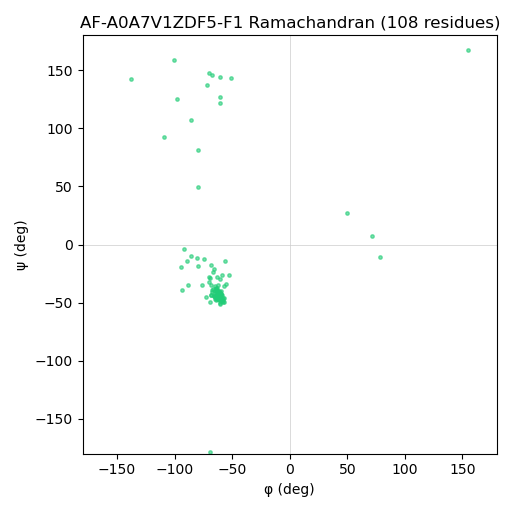TOM 665 C C . GLY A 1 88 ? -2.226 -6.306 6.678 1.00 94.12 88 GLY A C 1
ATOM 666 O O . GLY A 1 88 ? -1.719 -6.838 5.697 1.00 94.12 88 GLY A O 1
ATOM 667 N N . PHE A 1 89 ? -1.633 -5.312 7.334 1.00 94.94 89 PHE A N 1
ATOM 668 C CA . PHE A 1 89 ? -0.396 -4.696 6.881 1.00 94.94 89 PHE A CA 1
ATOM 669 C C . PHE A 1 89 ? 0.764 -5.690 6.906 1.00 94.94 89 PHE A C 1
ATOM 671 O O . PHE A 1 89 ? 1.470 -5.842 5.912 1.00 94.94 89 PHE A O 1
ATOM 678 N N . VAL A 1 90 ? 0.925 -6.429 8.007 1.00 96.81 90 VAL A N 1
ATOM 679 C CA . VAL A 1 90 ? 1.942 -7.483 8.121 1.00 96.81 90 VAL A CA 1
ATOM 680 C C . VAL A 1 90 ? 1.725 -8.563 7.060 1.00 96.81 90 VAL A C 1
ATOM 682 O O . VAL A 1 90 ? 2.683 -8.979 6.412 1.00 96.81 90 VAL A O 1
ATOM 685 N N . PHE A 1 91 ? 0.476 -8.976 6.831 1.00 94.44 91 PHE A N 1
ATOM 686 C CA . PHE A 1 91 ? 0.136 -9.926 5.775 1.00 94.44 91 PHE A CA 1
ATOM 687 C C . PHE A 1 91 ? 0.543 -9.417 4.382 1.00 94.44 91 PHE A C 1
ATOM 689 O O . PHE A 1 91 ? 1.190 -10.152 3.635 1.00 94.44 91 PHE A O 1
ATOM 696 N N . LEU A 1 92 ? 0.236 -8.159 4.047 1.00 91.56 92 LEU A N 1
ATOM 697 C CA . LEU A 1 92 ? 0.625 -7.558 2.768 1.00 91.56 92 LEU A CA 1
ATOM 698 C C . LEU A 1 92 ? 2.146 -7.462 2.610 1.00 91.56 92 LEU A C 1
ATOM 700 O O . LEU A 1 92 ? 2.655 -7.742 1.528 1.00 91.56 92 LEU A O 1
ATOM 704 N N . ILE A 1 93 ? 2.883 -7.119 3.670 1.00 93.81 93 ILE A N 1
ATOM 705 C CA . ILE A 1 93 ? 4.353 -7.090 3.636 1.00 93.81 93 ILE A CA 1
ATOM 706 C C . ILE A 1 93 ? 4.923 -8.483 3.360 1.00 93.81 93 ILE A C 1
ATOM 708 O O . ILE A 1 93 ? 5.798 -8.627 2.507 1.00 93.81 93 ILE A O 1
ATOM 712 N N . ILE A 1 94 ? 4.413 -9.518 4.032 1.00 94.06 94 ILE A N 1
ATOM 713 C CA . ILE A 1 94 ? 4.838 -10.904 3.794 1.00 94.06 94 ILE A CA 1
ATOM 714 C C . ILE A 1 94 ? 4.550 -11.303 2.345 1.00 94.06 94 ILE A C 1
ATOM 716 O O . ILE A 1 94 ? 5.430 -11.823 1.659 1.00 94.06 94 ILE A O 1
ATOM 720 N N . LEU A 1 95 ? 3.343 -11.015 1.858 1.00 89.06 95 LEU A N 1
ATOM 721 C CA . LEU A 1 95 ? 2.954 -11.296 0.481 1.00 89.06 95 LEU A CA 1
ATOM 722 C C . LEU A 1 95 ? 3.865 -10.568 -0.521 1.00 89.06 95 LEU A C 1
ATOM 724 O O . LEU A 1 95 ? 4.323 -11.175 -1.486 1.00 89.06 95 LEU A O 1
ATOM 728 N N . MET A 1 96 ? 4.185 -9.298 -0.268 1.00 87.62 96 MET A N 1
ATOM 729 C CA . MET A 1 96 ? 5.089 -8.502 -1.096 1.00 87.62 96 MET A CA 1
ATOM 730 C C . MET A 1 96 ? 6.490 -9.115 -1.154 1.00 87.62 96 MET A C 1
ATOM 732 O O . MET A 1 96 ? 7.056 -9.212 -2.241 1.00 87.62 96 MET A O 1
ATOM 736 N N . ILE A 1 97 ? 7.036 -9.574 -0.024 1.00 91.75 97 ILE A N 1
ATOM 737 C CA . ILE A 1 97 ? 8.339 -10.254 0.020 1.00 91.75 97 ILE A CA 1
ATOM 738 C C . ILE A 1 97 ? 8.302 -11.533 -0.820 1.00 91.75 97 ILE A C 1
ATOM 740 O O . ILE A 1 97 ? 9.195 -11.747 -1.637 1.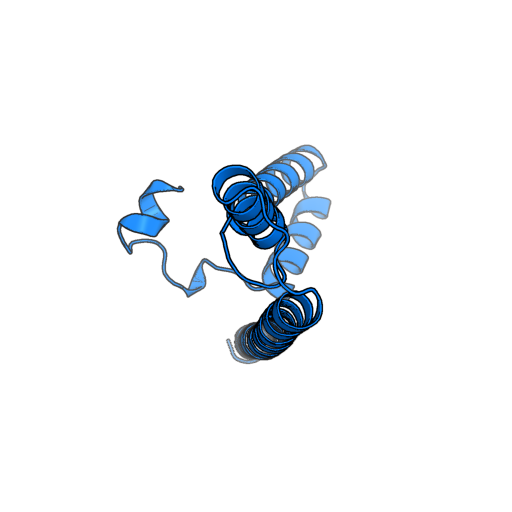00 91.75 97 ILE A O 1
ATOM 744 N N . ILE A 1 98 ? 7.261 -12.355 -0.663 1.00 89.88 98 ILE A N 1
ATOM 745 C CA . ILE A 1 98 ? 7.101 -13.613 -1.403 1.00 89.88 98 ILE A CA 1
ATOM 746 C C . ILE A 1 98 ? 7.033 -13.354 -2.912 1.00 89.88 98 ILE A C 1
ATOM 748 O O . ILE A 1 98 ? 7.789 -13.954 -3.674 1.00 89.88 98 ILE A O 1
ATOM 752 N N . ILE A 1 99 ? 6.165 -12.437 -3.348 1.00 86.56 99 ILE A N 1
ATOM 753 C CA . ILE A 1 99 ? 5.999 -12.098 -4.769 1.00 86.56 99 ILE A CA 1
ATOM 754 C C . ILE A 1 99 ? 7.305 -11.542 -5.340 1.00 86.56 99 ILE A C 1
ATOM 756 O O . ILE A 1 99 ? 7.743 -11.969 -6.402 1.00 86.56 99 ILE A O 1
ATOM 760 N N . THR A 1 100 ? 7.964 -10.639 -4.612 1.00 86.75 100 THR A N 1
ATOM 761 C CA . THR A 1 100 ? 9.238 -10.047 -5.040 1.00 86.75 100 THR A CA 1
ATOM 762 C C . THR A 1 100 ? 10.337 -11.107 -5.154 1.00 86.75 100 THR A C 1
ATOM 764 O O . THR A 1 100 ? 11.122 -11.083 -6.098 1.00 86.75 100 THR A O 1
ATOM 767 N N . PHE A 1 101 ? 10.390 -12.073 -4.233 1.00 88.31 101 PHE A N 1
ATOM 768 C CA . PHE A 1 101 ? 11.342 -13.180 -4.309 1.00 88.31 101 PHE A CA 1
ATOM 769 C C . PHE A 1 101 ? 11.108 -14.048 -5.553 1.00 88.31 101 PHE A C 1
ATOM 771 O O . PHE A 1 101 ? 12.059 -14.364 -6.269 1.00 88.31 101 PHE A O 1
ATOM 778 N N . PHE A 1 102 ? 9.850 -14.383 -5.856 1.00 85.38 102 PHE A N 1
ATOM 779 C CA . PHE A 1 102 ? 9.501 -15.117 -7.076 1.00 85.38 102 PHE A CA 1
ATOM 780 C C . PHE A 1 10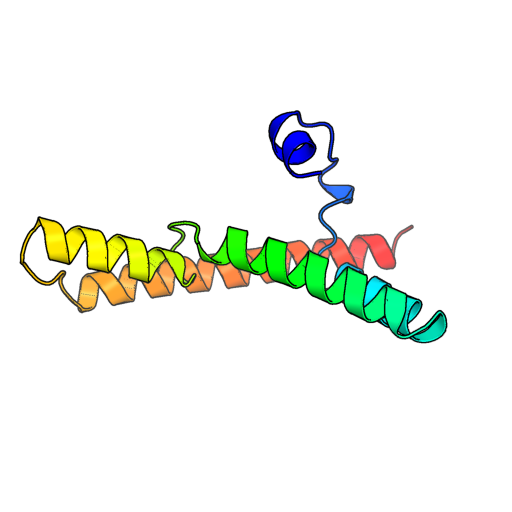2 ? 9.813 -14.328 -8.355 1.00 85.38 102 PHE A C 1
ATOM 782 O O . PHE A 1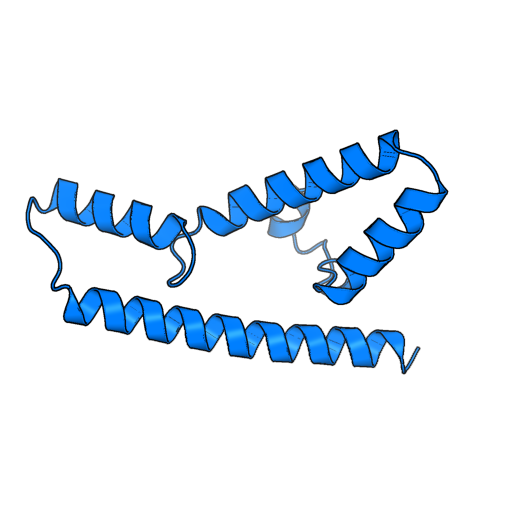 102 ? 10.298 -14.919 -9.322 1.00 85.38 102 PHE A O 1
ATOM 789 N N . ASP A 1 103 ? 9.590 -13.012 -8.357 1.00 84.38 103 ASP A N 1
ATOM 790 C CA . ASP A 1 103 ? 9.971 -12.120 -9.457 1.00 84.38 103 ASP A CA 1
ATOM 791 C C . ASP A 1 103 ? 11.484 -12.172 -9.718 1.00 84.38 103 ASP A C 1
ATOM 793 O O . ASP A 1 103 ? 11.909 -12.358 -10.859 1.00 84.38 103 ASP A O 1
ATOM 797 N N . ILE A 1 104 ? 12.304 -12.048 -8.666 1.00 86.50 104 ILE A N 1
ATOM 798 C CA . ILE A 1 104 ? 13.771 -12.108 -8.773 1.00 86.50 104 ILE A CA 1
ATOM 799 C C . ILE A 1 104 ? 14.211 -13.474 -9.292 1.00 86.50 104 ILE A C 1
ATOM 801 O O . ILE A 1 104 ? 15.029 -13.545 -10.209 1.00 86.50 104 ILE A O 1
ATOM 805 N N . TYR A 1 105 ? 13.658 -14.552 -8.731 1.00 86.19 105 TYR A N 1
ATOM 806 C CA . TYR A 1 105 ? 13.983 -15.911 -9.149 1.00 86.19 105 TYR A CA 1
ATOM 807 C C . TYR A 1 105 ? 13.696 -16.121 -10.639 1.00 86.19 105 TYR A C 1
ATOM 809 O O . TYR A 1 105 ? 14.563 -16.604 -11.360 1.00 86.19 105 TYR A O 1
ATOM 817 N N . ARG A 1 106 ? 12.528 -15.673 -11.119 1.00 81.50 106 ARG A N 1
ATOM 818 C CA . ARG A 1 106 ? 12.144 -15.755 -12.536 1.00 81.50 106 ARG A CA 1
ATOM 819 C C . ARG A 1 106 ? 13.066 -14.953 -13.456 1.00 81.50 106 ARG A C 1
ATOM 821 O O . ARG A 1 106 ? 13.272 -15.340 -14.598 1.00 81.50 106 ARG A O 1
ATOM 828 N N . ILE A 1 107 ? 13.574 -13.810 -12.999 1.00 80.56 107 ILE A N 1
ATOM 829 C CA . ILE A 1 107 ? 14.482 -12.978 -13.800 1.00 80.56 107 ILE A CA 1
ATOM 830 C C . ILE A 1 107 ? 15.892 -13.586 -13.848 1.00 80.56 107 ILE A C 1
ATOM 832 O O . ILE A 1 107 ? 16.572 -13.450 -14.863 1.00 80.56 107 ILE A O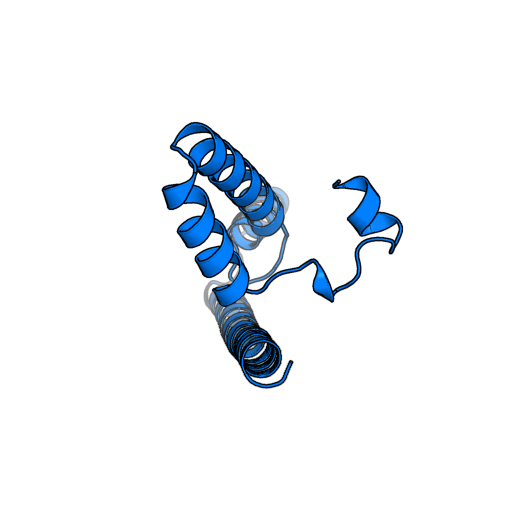 1
ATOM 836 N N . LEU A 1 108 ? 16.340 -14.2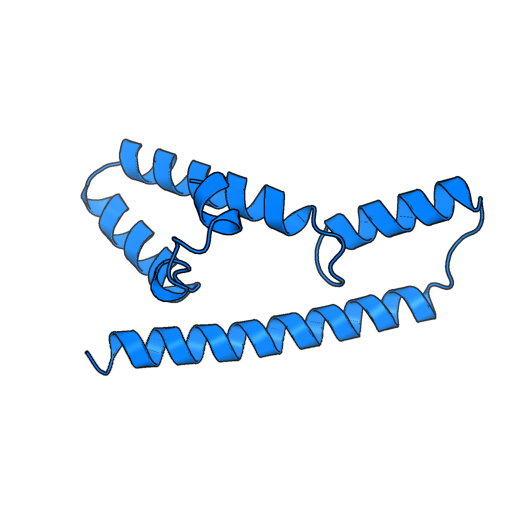28 -12.762 1.00 82.06 108 LEU A N 1
ATOM 837 C CA . LEU A 1 108 ? 17.703 -14.747 -12.624 1.00 82.06 108 LEU A CA 1
ATOM 838 C C . LEU A 1 108 ? 17.877 -16.180 -13.157 1.00 82.06 108 LEU A C 1
ATOM 840 O O . LEU A 1 108 ? 18.941 -16.493 -13.688 1.00 82.06 108 LEU A O 1
ATOM 844 N N . MET A 1 109 ? 16.866 -17.041 -13.018 1.00 74.06 109 MET A N 1
ATOM 845 C CA . MET A 1 109 ? 16.832 -18.388 -13.598 1.00 74.06 109 MET A CA 1
ATOM 846 C C . MET A 1 109 ? 15.802 -18.436 -14.739 1.00 74.06 109 MET A C 1
ATOM 848 O O . MET A 1 109 ? 14.621 -18.643 -14.452 1.00 74.06 109 MET A O 1
ATOM 852 N N . PRO A 1 110 ? 16.224 -18.203 -16.000 1.00 61.91 110 PRO A N 1
ATOM 853 C CA . PRO A 1 110 ? 15.348 -18.314 -17.166 1.00 61.91 110 PRO A CA 1
ATOM 854 C C . PRO A 1 110 ? 14.892 -19.753 -17.436 1.00 61.91 110 PRO A C 1
ATOM 856 O O . PRO A 1 110 ? 15.690 -20.690 -17.200 1.00 61.91 110 PRO A O 1
#

Secondary structure (DSSP, 8-state):
-TTHHHHT-S-GGGS--HHHHHHHHHHHHTT-HHHHHHHHHHHHHHHHHHHTS--TTSHHHHHHHHHHHHHHTSPPPHHHHHHHHHHHHHHHHHHHHHHHHHHHHHHH--

pLDDT: mean 83.07, std 15.42, range [40.66, 96.81]

Sequence (110 aa):
TLIGFFTGETPLSAVGGPIMIGKTISESTKIGIDLLLFLTGLISINLAVINLLPIPALDGSHILIFLIEGILRRKINPKFYFAIQLVGFVFLIILMIIITFFDIYRILMP

Radius of gyration: 17.89 Å; Cα contacts (8 Å, |Δi|>4): 57; chains: 1; bounding box: 43×27×46 Å

Solvent-accessible surface area (backbone atoms only — not comparable to full-atom values): 6161 Å² total; per-residue (Å²): 106,83,67,32,75,77,67,69,73,55,54,77,81,73,63,58,37,72,65,51,49,52,49,56,52,60,56,29,62,76,76,36,69,69,58,38,52,51,52,50,52,54,51,50,52,53,49,53,57,59,34,56,37,75,41,49,68,36,67,14,27,55,55,52,49,52,51,50,27,63,75,69,72,46,84,72,59,66,69,59,53,50,50,48,32,50,54,26,39,53,51,50,52,52,51,50,52,53,44,47,51,52,44,51,48,53,70,72,57,121

Nearest PDB structures (foldseek):
  7w6x-assembly1_A  TM=8.686E-01  e=1.545E-03  Escherichia coli K-12

Foldseek 3Di:
DVVCVVVVVDDVVNVQAPVRLVVVLVVVVVVDDVSNVVSVVVVVVVLVVVLLDCQQLGVVVVVVQVVVCVVVVHHDDVVVSVVRNVVRVVVVVVVNVVSVVVNVCVVVPD

Mean predicted aligned error: 7.96 Å